Protein AF-W4MGM3-F1 (afdb_monomer)

Mean predicted aligned error: 7.24 Å

Nearest PDB structures (foldseek):
  7wbb-assembly1_C  TM=5.413E-01  e=3.876E+00  Saccharomyces cerevisiae
  5vhm-assembly1_D  TM=4.453E-01  e=9.672E+00  Homo sapiens

Foldseek 3Di:
DAAEDEAPVVVLVVLLPDVVSLVVSLVVLQVVLVVCVVCDPPPPYHYYHPDDPCVSCVVSVNNVSCVVDDDDDDAFDDLVVQLVLLVCVCVDPPHPAPDDSVLSSLLCVLLVGHDSVSSVQLSVLLVPQDPVLDDPPPPDSSSSVVSSVVCVDPVNVVVVPD

Radius of gyration: 22.0 Å; Cα contacts (8 Å, |Δi|>4): 158; chains: 1; bounding box: 55×28×52 Å

Sequence (162 aa):
MMIAVDELPVFLSKLLAESDGVERVRRMLDWLRSIRQACGTSPPWLLCGSIGLDSFVDRHSLSSTINELQPQTIGAFDEETAVQCLHRLANSAPYTLHLTADVAREMIQRVGWPIPYYLQLMFHALVELPQAQRSQSYPAVADIEAAYQTLLGPHHRSHFAH

Structure (mmCIF, N/CA/C/O backbone):
data_AF-W4MGM3-F1
#
_entry.id   AF-W4MGM3-F1
#
loop_
_atom_site.group_PDB
_atom_site.id
_atom_site.type_symbol
_atom_site.label_atom_id
_atom_site.label_alt_id
_atom_site.label_comp_id
_atom_site.label_asym_id
_atom_site.label_entity_id
_atom_site.label_seq_id
_atom_site.pdbx_PDB_ins_code
_atom_site.Cartn_x
_atom_site.Cartn_y
_atom_site.Cartn_z
_atom_site.occupancy
_atom_site.B_iso_or_equiv
_atom_site.auth_seq_id
_atom_site.auth_comp_id
_atom_site.auth_asym_id
_atom_site.auth_atom_id
_atom_site.pdbx_PDB_model_num
ATOM 1 N N . MET A 1 1 ? 22.504 -0.420 7.604 1.00 80.69 1 MET A N 1
ATOM 2 C CA . MET A 1 1 ? 22.212 0.582 6.553 1.00 80.69 1 MET A CA 1
ATOM 3 C C . MET A 1 1 ? 21.637 -0.167 5.361 1.00 80.69 1 MET A C 1
ATOM 5 O O . MET A 1 1 ? 22.168 -1.226 5.068 1.00 80.69 1 MET A O 1
ATOM 9 N N . MET A 1 2 ? 20.561 0.318 4.744 1.00 87.94 2 MET A N 1
ATOM 10 C CA . MET A 1 2 ? 19.892 -0.280 3.574 1.00 87.94 2 MET A CA 1
ATOM 11 C C . MET A 1 2 ? 19.802 0.786 2.481 1.00 87.94 2 MET A C 1
ATOM 13 O O . MET A 1 2 ? 19.626 1.958 2.815 1.00 87.94 2 MET A O 1
ATOM 17 N N . ILE A 1 3 ? 19.928 0.397 1.212 1.00 89.81 3 ILE A N 1
ATOM 18 C CA . ILE A 1 3 ? 19.725 1.298 0.070 1.00 89.81 3 ILE A CA 1
ATOM 19 C C . ILE A 1 3 ? 18.380 0.956 -0.568 1.00 89.81 3 ILE A C 1
ATOM 21 O O . ILE A 1 3 ? 18.177 -0.169 -1.018 1.00 89.81 3 ILE A O 1
ATOM 25 N N . ALA A 1 4 ? 17.470 1.928 -0.604 1.00 91.62 4 ALA A N 1
ATOM 26 C CA . ALA A 1 4 ? 16.178 1.800 -1.264 1.00 91.62 4 ALA A CA 1
ATOM 27 C C . ALA A 1 4 ? 16.097 2.783 -2.436 1.00 91.62 4 ALA A C 1
ATOM 29 O O . ALA A 1 4 ? 16.413 3.963 -2.277 1.00 91.62 4 ALA A O 1
ATOM 30 N N . VAL A 1 5 ? 15.688 2.291 -3.603 1.00 91.31 5 VAL A N 1
ATOM 31 C CA . VAL A 1 5 ? 15.427 3.102 -4.796 1.00 91.31 5 VAL A CA 1
ATOM 32 C C . VAL A 1 5 ? 13.963 2.937 -5.148 1.00 91.31 5 VAL A C 1
ATOM 34 O O . VAL A 1 5 ? 13.530 1.833 -5.473 1.00 91.31 5 VAL A O 1
ATOM 37 N N . ASP A 1 6 ? 13.221 4.033 -5.074 1.00 91.81 6 ASP A N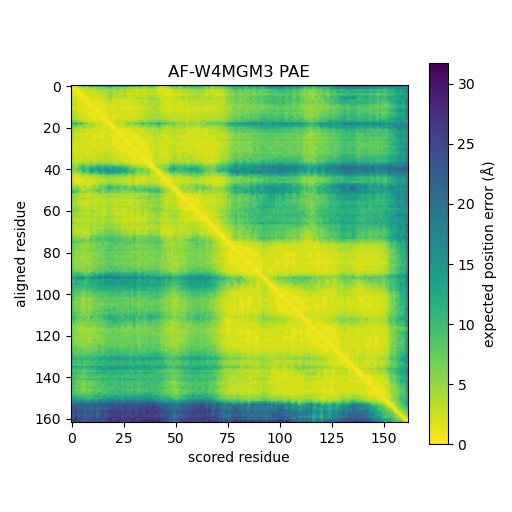 1
ATOM 38 C CA . ASP A 1 6 ? 11.803 4.047 -5.403 1.00 91.81 6 ASP A CA 1
ATOM 39 C C . ASP A 1 6 ? 11.566 4.430 -6.868 1.00 91.81 6 ASP A C 1
ATOM 41 O O . ASP A 1 6 ? 12.331 5.200 -7.453 1.00 91.81 6 ASP A O 1
ATOM 45 N N . GLU A 1 7 ? 10.522 3.856 -7.460 1.00 91.50 7 GLU A N 1
ATOM 46 C CA . GLU A 1 7 ? 10.085 4.073 -8.845 1.00 91.50 7 GLU A CA 1
ATOM 47 C C . GLU A 1 7 ? 11.184 3.949 -9.920 1.00 91.50 7 GLU A C 1
ATOM 49 O O . GLU A 1 7 ? 11.196 4.657 -10.937 1.00 91.50 7 GLU A O 1
ATOM 54 N N . LEU A 1 8 ? 12.097 2.985 -9.746 1.00 91.12 8 LEU A N 1
ATOM 55 C CA . LEU A 1 8 ? 13.126 2.687 -10.748 1.00 91.12 8 LEU A CA 1
ATOM 56 C C . LEU A 1 8 ? 12.525 2.396 -12.142 1.00 91.12 8 LEU A C 1
ATOM 58 O O . LEU A 1 8 ? 13.030 2.953 -13.119 1.00 91.12 8 LEU A O 1
ATOM 62 N N . PRO A 1 9 ? 11.445 1.602 -12.292 1.00 89.94 9 PRO A N 1
ATOM 63 C CA . PRO A 1 9 ? 10.859 1.337 -13.607 1.00 89.94 9 PRO A CA 1
ATOM 64 C C . PRO A 1 9 ? 10.351 2.589 -14.335 1.00 89.94 9 PRO A C 1
ATOM 66 O O . PRO A 1 9 ? 10.457 2.670 -15.560 1.00 89.94 9 PRO A O 1
ATOM 69 N N . VAL A 1 10 ? 9.849 3.596 -13.612 1.00 90.62 10 VAL A N 1
ATOM 70 C CA . VAL A 1 10 ? 9.420 4.875 -14.205 1.00 90.62 10 VAL A CA 1
ATOM 71 C C . VAL A 1 10 ? 10.621 5.627 -14.769 1.00 90.62 10 VAL A C 1
ATOM 73 O O . VAL A 1 10 ? 10.562 6.159 -15.879 1.00 90.62 10 VAL A O 1
ATOM 76 N N . PHE A 1 11 ? 11.736 5.644 -14.038 1.00 91.81 11 PHE A N 1
ATOM 77 C CA . PHE A 1 11 ? 12.983 6.226 -14.527 1.00 91.81 11 PHE A CA 1
ATOM 78 C C . PHE A 1 11 ? 13.498 5.506 -15.781 1.00 91.81 11 PHE A C 1
ATOM 80 O O . PHE A 1 11 ? 13.821 6.160 -16.775 1.00 91.81 11 PHE A O 1
ATOM 87 N N . LEU A 1 12 ? 13.508 4.170 -15.778 1.00 92.69 12 LEU A N 1
ATOM 88 C CA . LEU A 1 12 ? 13.921 3.381 -16.943 1.00 92.69 12 LEU A CA 1
ATOM 89 C C . LEU A 1 12 ? 12.991 3.598 -18.142 1.00 92.69 12 LEU A C 1
ATOM 91 O O . LEU A 1 12 ? 13.467 3.681 -19.269 1.00 92.69 12 LEU A O 1
ATOM 95 N N . SER A 1 13 ? 11.688 3.763 -17.907 1.00 91.38 13 SER A N 1
ATOM 96 C CA . SER A 1 13 ? 10.709 4.069 -18.958 1.00 91.38 13 SER A CA 1
ATOM 97 C C . SER A 1 13 ? 10.970 5.429 -19.610 1.00 91.38 13 SER A C 1
ATOM 99 O O . SER A 1 13 ? 10.852 5.561 -20.825 1.00 91.38 13 SER A O 1
ATOM 101 N N . LYS A 1 14 ? 11.380 6.436 -18.827 1.00 92.44 14 LYS A N 1
ATOM 102 C CA . LYS A 1 14 ? 11.793 7.745 -19.361 1.00 92.44 14 LYS A CA 1
ATOM 103 C C . LYS A 1 14 ? 13.085 7.642 -20.169 1.00 92.44 14 LYS A C 1
ATOM 105 O O . LYS A 1 14 ? 13.150 8.184 -21.263 1.00 92.44 14 LYS A O 1
ATOM 110 N N . LEU A 1 15 ? 14.084 6.907 -19.671 1.00 93.31 15 LEU A N 1
ATOM 111 C CA . LEU A 1 15 ? 15.327 6.648 -20.410 1.00 93.31 15 LEU A CA 1
ATOM 112 C C . LEU A 1 15 ? 15.089 5.900 -21.724 1.00 93.31 15 LEU A C 1
ATOM 114 O O . LEU A 1 15 ? 15.784 6.150 -22.704 1.00 93.31 15 LEU A O 1
ATOM 118 N N . LEU A 1 16 ? 14.121 4.987 -21.742 1.00 92.81 16 LEU A N 1
ATOM 119 C CA . LEU A 1 16 ? 13.767 4.207 -22.921 1.00 92.81 16 LEU A CA 1
ATOM 120 C C . LEU A 1 16 ? 13.187 5.075 -24.051 1.00 92.81 16 LEU A C 1
ATOM 122 O O . LEU A 1 16 ? 13.345 4.720 -25.215 1.00 92.81 16 LEU A O 1
ATOM 126 N N . ALA A 1 17 ? 12.538 6.195 -23.719 1.00 92.88 17 ALA A N 1
ATOM 127 C CA . ALA A 1 17 ? 11.957 7.121 -24.693 1.00 92.88 17 ALA A CA 1
ATOM 128 C C . ALA A 1 17 ? 13.000 8.003 -25.414 1.00 92.88 17 ALA A C 1
ATOM 130 O O . ALA A 1 17 ? 12.665 8.671 -26.390 1.00 92.88 17 ALA A O 1
ATOM 131 N N . GLU A 1 18 ? 14.248 8.009 -24.943 1.00 93.81 18 GLU A N 1
ATOM 132 C CA . GLU A 1 18 ? 15.355 8.766 -25.533 1.00 93.81 18 GLU A CA 1
ATOM 133 C C . GLU A 1 18 ? 16.003 8.030 -26.721 1.00 93.81 18 GLU A C 1
ATOM 135 O O . GLU A 1 18 ? 15.790 6.834 -26.948 1.00 93.81 18 GLU A O 1
ATOM 140 N N . SER A 1 19 ? 16.869 8.730 -27.464 1.00 90.56 19 SER A N 1
ATOM 141 C CA . SER A 1 19 ? 17.711 8.092 -28.483 1.00 90.56 19 SER A CA 1
ATOM 142 C C . SER A 1 19 ? 18.623 7.026 -27.864 1.00 90.56 19 SER A C 1
ATOM 144 O O . SER A 1 19 ? 19.221 7.224 -26.800 1.00 90.56 19 SER A O 1
ATOM 146 N N . ASP A 1 20 ? 18.711 5.874 -28.534 1.00 91.19 20 ASP A N 1
ATOM 147 C CA . ASP A 1 20 ? 19.407 4.677 -28.045 1.00 91.19 20 ASP A CA 1
ATOM 148 C C . ASP A 1 20 ? 18.903 4.193 -26.668 1.00 91.19 20 ASP A C 1
ATOM 150 O O . ASP A 1 20 ? 19.658 3.626 -25.872 1.00 91.19 20 ASP A O 1
ATOM 154 N N . GLY A 1 21 ? 17.616 4.412 -26.370 1.00 91.62 21 GLY A N 1
ATOM 155 C CA . GLY A 1 21 ? 17.016 4.188 -25.053 1.00 91.62 21 GLY A CA 1
ATOM 156 C C . GLY A 1 21 ? 17.251 2.793 -24.467 1.00 91.62 21 GLY A C 1
ATOM 157 O O . GLY A 1 21 ? 17.585 2.673 -23.290 1.00 91.62 21 GLY A O 1
ATOM 158 N N . VAL A 1 22 ? 17.175 1.732 -25.278 1.00 92.56 22 VAL A N 1
ATOM 159 C CA . VAL A 1 22 ? 17.439 0.351 -24.818 1.00 92.56 22 VAL A CA 1
ATOM 160 C C . VAL A 1 22 ? 18.882 0.186 -24.333 1.00 92.56 22 VAL A C 1
ATOM 162 O O . VAL A 1 22 ? 19.116 -0.377 -23.264 1.00 92.56 22 VAL A O 1
ATOM 165 N N . GLU A 1 23 ? 19.857 0.712 -25.077 1.00 93.88 23 GLU A N 1
ATOM 166 C CA . GLU A 1 23 ? 2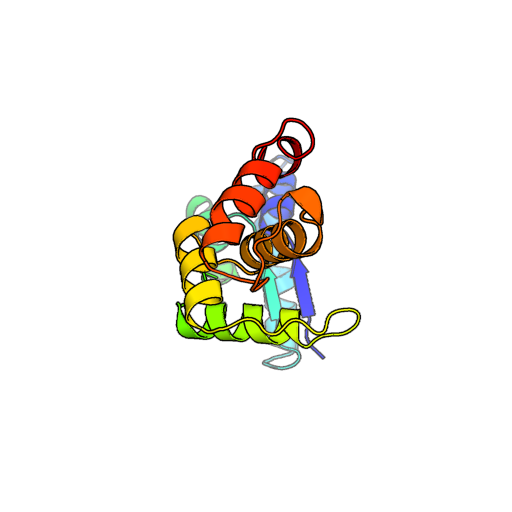1.272 0.648 -24.696 1.00 93.88 23 GLU A CA 1
ATOM 167 C C . GLU A 1 23 ? 21.564 1.507 -23.461 1.00 93.88 23 GLU A C 1
ATOM 169 O O . GLU A 1 23 ? 22.340 1.110 -22.591 1.00 93.88 23 GLU A O 1
ATOM 174 N N . ARG A 1 24 ? 20.899 2.659 -23.321 1.00 94.19 24 ARG A N 1
ATOM 175 C CA . ARG A 1 24 ? 20.985 3.493 -22.111 1.00 94.19 24 ARG A CA 1
ATOM 176 C C . ARG A 1 24 ? 20.450 2.769 -20.879 1.00 94.19 24 ARG A C 1
ATOM 178 O O . ARG A 1 24 ? 21.112 2.767 -19.842 1.00 94.19 24 ARG A O 1
ATOM 185 N N . VAL A 1 25 ? 19.284 2.133 -20.996 1.00 95.06 25 VAL A N 1
ATOM 186 C CA . VAL A 1 25 ? 18.679 1.320 -19.930 1.00 95.06 25 VAL A CA 1
ATOM 187 C C . VAL A 1 25 ? 19.605 0.165 -19.556 1.00 95.06 25 VAL A C 1
ATOM 189 O O . VAL A 1 25 ? 19.881 -0.023 -18.372 1.00 95.06 25 VAL A O 1
ATOM 192 N N . ARG A 1 26 ? 20.153 -0.559 -20.540 1.00 94.94 26 ARG A N 1
ATOM 193 C CA . ARG A 1 26 ? 21.122 -1.637 -20.300 1.00 94.94 26 ARG A CA 1
ATOM 194 C C . ARG A 1 26 ? 22.337 -1.141 -19.522 1.00 94.94 26 ARG A C 1
ATOM 196 O O . ARG A 1 26 ? 22.626 -1.676 -18.460 1.00 94.94 26 ARG A O 1
ATOM 203 N N . ARG A 1 27 ? 22.998 -0.078 -19.994 1.00 94.69 27 ARG A N 1
ATOM 204 C CA . ARG A 1 27 ? 24.175 0.501 -19.320 1.00 94.69 27 ARG A CA 1
ATOM 205 C C . ARG A 1 27 ? 23.875 0.902 -17.881 1.00 94.69 27 ARG A C 1
ATOM 207 O O . ARG A 1 27 ? 24.696 0.660 -17.003 1.00 94.69 27 ARG A O 1
ATOM 214 N N . MET A 1 28 ? 22.708 1.496 -17.638 1.00 94.75 28 MET A N 1
ATOM 215 C CA . MET A 1 28 ? 22.268 1.862 -16.293 1.00 94.75 28 MET A CA 1
ATOM 216 C C . MET A 1 28 ? 22.081 0.628 -15.401 1.00 94.75 28 MET A C 1
ATOM 218 O O . MET A 1 28 ? 22.562 0.615 -14.269 1.00 94.75 28 MET A O 1
ATOM 222 N N . LEU A 1 29 ? 21.400 -0.410 -15.894 1.00 94.25 29 LEU A N 1
ATOM 223 C CA . LEU A 1 29 ? 21.146 -1.635 -15.133 1.00 94.25 29 LEU A CA 1
ATOM 224 C C . LEU A 1 29 ? 22.429 -2.429 -14.868 1.00 94.25 29 LEU A C 1
ATOM 226 O O . LEU A 1 29 ? 22.611 -2.908 -13.750 1.00 94.25 29 LEU A O 1
ATOM 230 N N . ASP A 1 30 ? 23.334 -2.508 -15.842 1.00 94.56 30 ASP A N 1
ATOM 231 C CA . ASP A 1 30 ? 24.646 -3.144 -15.694 1.00 94.56 30 ASP A CA 1
ATOM 232 C C . ASP A 1 30 ? 25.532 -2.386 -14.704 1.00 94.56 30 ASP A C 1
ATOM 234 O O . ASP A 1 30 ? 26.165 -2.991 -13.836 1.00 94.56 30 ASP A O 1
ATOM 238 N N . TRP A 1 31 ? 25.537 -1.053 -14.772 1.00 94.44 31 TRP A N 1
ATOM 239 C CA . TRP A 1 31 ? 26.217 -0.222 -13.783 1.00 94.44 31 TRP A CA 1
ATOM 240 C C . TRP A 1 31 ? 25.649 -0.465 -12.379 1.00 94.44 31 TRP A C 1
ATOM 242 O O . TRP A 1 31 ? 26.404 -0.752 -11.449 1.00 94.44 31 TRP A O 1
ATOM 252 N N . LEU A 1 32 ? 24.324 -0.452 -12.227 1.00 92.44 32 LEU A N 1
ATOM 253 C CA . LEU A 1 32 ? 23.670 -0.688 -10.941 1.00 92.44 32 LEU A CA 1
ATOM 254 C C . LEU A 1 32 ? 23.968 -2.097 -10.400 1.00 92.44 32 LEU A C 1
ATOM 256 O O . LEU A 1 32 ? 24.254 -2.261 -9.214 1.00 92.44 32 LEU A O 1
ATOM 260 N N . ARG A 1 33 ? 23.964 -3.109 -11.271 1.00 91.56 33 ARG A N 1
ATOM 261 C CA . ARG A 1 33 ? 24.375 -4.483 -10.958 1.00 91.56 33 ARG A CA 1
ATOM 262 C C . ARG A 1 33 ? 25.819 -4.542 -10.479 1.00 91.56 33 ARG A C 1
ATOM 264 O O . ARG A 1 33 ? 26.082 -5.169 -9.458 1.00 91.56 33 ARG A O 1
ATOM 271 N N . SER A 1 34 ? 26.744 -3.877 -11.170 1.00 92.62 34 SER A N 1
ATOM 272 C CA . SER A 1 34 ? 28.161 -3.882 -10.788 1.00 92.62 34 SER A CA 1
ATOM 273 C C . SER A 1 34 ? 28.387 -3.295 -9.393 1.00 92.62 34 SER A C 1
ATOM 275 O O . SER A 1 34 ? 29.161 -3.850 -8.616 1.00 92.62 34 SER A O 1
ATOM 277 N N . ILE A 1 35 ? 27.640 -2.246 -9.027 1.00 90.62 35 ILE A N 1
ATOM 278 C CA . ILE A 1 35 ? 27.667 -1.677 -7.675 1.00 90.62 35 ILE A CA 1
ATOM 279 C C . ILE A 1 35 ? 27.157 -2.696 -6.655 1.00 90.62 35 ILE A C 1
ATOM 281 O O . ILE A 1 35 ? 27.832 -2.949 -5.657 1.00 90.62 35 ILE A O 1
ATOM 285 N N . ARG A 1 36 ? 25.992 -3.310 -6.902 1.00 89.94 36 ARG A N 1
ATOM 286 C CA . ARG A 1 36 ? 25.426 -4.323 -5.996 1.00 89.94 36 ARG A CA 1
ATOM 287 C C . ARG A 1 36 ? 26.393 -5.484 -5.777 1.00 89.94 36 ARG A C 1
ATOM 289 O O . ARG A 1 36 ? 26.618 -5.889 -4.643 1.00 89.94 36 ARG A O 1
ATOM 296 N N . GLN A 1 37 ? 27.006 -5.981 -6.847 1.00 88.88 37 GLN A N 1
ATOM 297 C CA . GLN A 1 37 ? 27.968 -7.081 -6.784 1.00 88.88 37 GLN A CA 1
ATOM 298 C C . GLN A 1 37 ? 29.247 -6.700 -6.032 1.00 88.88 37 GLN A C 1
ATOM 300 O O . GLN A 1 37 ? 29.745 -7.507 -5.251 1.00 88.88 37 GLN A O 1
ATOM 305 N N . ALA A 1 38 ? 29.751 -5.476 -6.216 1.00 88.62 38 ALA A N 1
ATOM 306 C CA . ALA A 1 38 ? 30.928 -4.984 -5.501 1.00 88.62 38 ALA A CA 1
ATOM 307 C C . ALA A 1 38 ? 30.682 -4.835 -3.989 1.00 88.62 38 ALA A C 1
ATOM 309 O O . ALA A 1 38 ? 31.585 -5.082 -3.193 1.00 88.62 38 ALA A O 1
ATOM 310 N N . CYS A 1 39 ? 29.465 -4.460 -3.584 1.00 83.81 39 CYS A N 1
ATOM 311 C CA . CYS A 1 39 ? 29.068 -4.379 -2.176 1.00 83.81 39 CYS A CA 1
ATOM 312 C C . CYS A 1 39 ? 28.695 -5.745 -1.561 1.00 83.81 39 CYS A C 1
ATOM 314 O O . CYS A 1 39 ? 28.614 -5.877 -0.340 1.00 83.81 39 CYS A O 1
ATOM 316 N N . GLY A 1 40 ? 28.466 -6.777 -2.376 1.00 80.25 40 GLY A N 1
ATOM 317 C CA . GLY A 1 40 ? 27.990 -8.077 -1.907 1.00 80.25 40 GLY A CA 1
ATOM 318 C C . GLY A 1 40 ? 26.584 -7.986 -1.302 1.00 80.25 40 GLY A C 1
ATOM 319 O O . GLY A 1 40 ? 25.686 -7.373 -1.871 1.00 80.25 40 GLY A O 1
ATOM 320 N N . THR A 1 41 ? 26.374 -8.601 -0.137 1.00 72.62 41 THR A N 1
ATOM 321 C CA . THR A 1 41 ? 25.070 -8.608 0.557 1.00 72.62 41 THR A CA 1
ATOM 322 C C . THR A 1 41 ? 24.851 -7.402 1.477 1.00 72.62 41 THR A C 1
ATOM 324 O O . THR A 1 41 ? 23.787 -7.289 2.087 1.00 72.62 41 THR A O 1
ATOM 327 N N . SER A 1 42 ? 25.835 -6.503 1.603 1.00 81.19 42 SER A N 1
ATOM 328 C CA . SER A 1 42 ? 25.784 -5.377 2.537 1.00 81.19 42 SER A CA 1
ATOM 329 C C . SER A 1 42 ? 26.228 -4.062 1.881 1.00 81.19 42 SER A C 1
ATOM 331 O O . SER A 1 42 ? 27.378 -3.951 1.463 1.00 81.19 42 SER A O 1
ATOM 333 N N . PRO A 1 43 ? 25.378 -3.017 1.869 1.00 81.81 43 PRO A N 1
ATOM 334 C CA . PRO A 1 43 ? 24.017 -2.978 2.413 1.00 81.81 43 PRO A CA 1
ATOM 335 C C . PRO A 1 43 ? 23.016 -3.766 1.543 1.00 81.81 43 PRO A C 1
ATOM 337 O O . PRO A 1 43 ? 23.242 -3.892 0.341 1.00 81.81 43 PRO A O 1
ATOM 340 N N . PRO A 1 44 ? 21.894 -4.260 2.103 1.00 85.50 44 PRO A N 1
ATOM 341 C CA . PRO A 1 44 ? 20.804 -4.800 1.299 1.00 85.50 44 PRO A CA 1
ATOM 342 C C . PRO A 1 44 ? 20.207 -3.711 0.398 1.00 85.50 44 PRO A C 1
ATOM 344 O O . PRO A 1 44 ? 20.147 -2.536 0.779 1.00 85.50 44 PRO A O 1
ATOM 347 N N . TRP A 1 45 ? 19.763 -4.128 -0.787 1.00 89.38 45 TRP A N 1
ATOM 348 C CA . TRP A 1 45 ? 19.150 -3.269 -1.796 1.00 89.38 45 TRP A CA 1
ATOM 349 C C . TRP A 1 45 ? 17.669 -3.599 -1.943 1.00 89.38 45 TRP A C 1
ATOM 351 O O . TRP A 1 45 ? 17.311 -4.762 -2.115 1.00 89.38 45 TRP A O 1
ATOM 361 N N . LEU A 1 46 ? 16.829 -2.569 -1.933 1.00 90.81 46 LEU A N 1
ATOM 362 C CA . LEU A 1 46 ? 15.406 -2.665 -2.234 1.00 90.81 46 LEU A CA 1
ATOM 363 C C . LEU A 1 46 ? 15.102 -1.783 -3.446 1.00 90.81 46 LEU A C 1
ATOM 365 O O . LEU A 1 46 ? 15.334 -0.575 -3.408 1.00 90.81 46 LEU A O 1
ATOM 369 N N . LEU A 1 47 ? 14.618 -2.388 -4.528 1.00 90.44 47 LEU A N 1
ATOM 370 C CA . LEU A 1 47 ? 14.181 -1.664 -5.719 1.00 90.44 47 LEU A CA 1
ATOM 371 C C . LEU A 1 47 ? 12.660 -1.742 -5.779 1.00 90.44 47 LEU A C 1
ATOM 373 O O . LEU A 1 47 ? 12.106 -2.830 -5.933 1.00 90.44 47 LEU A O 1
ATOM 377 N N . CYS A 1 48 ? 12.006 -0.597 -5.638 1.00 89.56 48 CYS A N 1
ATOM 378 C CA . CYS A 1 48 ? 10.557 -0.487 -5.667 1.00 89.56 48 CYS A CA 1
ATOM 379 C C . CYS A 1 48 ? 10.087 0.044 -7.024 1.00 89.56 48 CYS A C 1
ATOM 381 O O . CYS A 1 48 ? 10.813 0.737 -7.747 1.00 89.56 48 CYS A O 1
ATOM 383 N N . GLY A 1 49 ? 8.848 -0.285 -7.362 1.00 84.25 49 GLY A N 1
ATOM 384 C CA . GLY A 1 49 ? 8.169 0.246 -8.528 1.00 84.25 49 GLY A CA 1
ATOM 385 C C . GLY A 1 49 ? 6.697 -0.122 -8.506 1.00 84.25 49 GLY A C 1
ATOM 386 O O . GLY A 1 49 ? 6.325 -1.204 -8.053 1.00 84.25 49 GLY A O 1
ATOM 387 N N . SER A 1 50 ? 5.872 0.784 -9.017 1.00 79.38 50 SER A N 1
ATOM 388 C CA . SER A 1 50 ? 4.440 0.552 -9.240 1.00 79.38 50 SER A CA 1
ATOM 389 C C . SER A 1 50 ? 4.165 -0.476 -10.347 1.00 79.38 50 SER A C 1
ATOM 391 O O . SER A 1 50 ? 3.106 -1.100 -10.374 1.00 79.38 50 SER A O 1
ATOM 393 N N . ILE A 1 51 ? 5.137 -0.688 -11.238 1.00 79.56 51 ILE A N 1
ATOM 394 C CA . ILE A 1 51 ? 5.143 -1.743 -12.256 1.00 79.56 51 ILE A CA 1
ATOM 395 C C . ILE A 1 51 ? 6.279 -2.734 -11.989 1.00 79.56 51 ILE A C 1
ATOM 397 O O . ILE A 1 51 ? 7.342 -2.358 -11.494 1.00 79.56 51 ILE A O 1
ATOM 401 N N . GLY A 1 52 ? 6.069 -4.000 -12.353 1.00 80.69 52 GLY A N 1
ATOM 402 C CA . GLY A 1 52 ? 7.082 -5.043 -12.206 1.00 80.69 52 GLY A CA 1
ATOM 403 C C . GLY A 1 52 ? 8.347 -4.724 -13.006 1.00 80.69 52 GLY A C 1
ATOM 404 O O . GLY A 1 52 ? 8.308 -4.632 -14.237 1.00 80.69 52 GLY A O 1
ATOM 405 N N . LEU A 1 53 ? 9.477 -4.548 -12.309 1.00 85.88 53 LEU A N 1
ATOM 406 C CA . LEU A 1 53 ? 10.787 -4.358 -12.941 1.00 85.88 53 LEU A CA 1
ATOM 407 C C . LEU A 1 53 ? 11.180 -5.585 -13.777 1.00 85.88 53 LEU A C 1
ATOM 409 O O . LEU A 1 53 ? 11.779 -5.428 -14.835 1.00 85.88 53 LEU A O 1
ATOM 413 N N . ASP A 1 54 ? 10.807 -6.778 -13.319 1.00 86.69 54 ASP A N 1
ATOM 414 C CA . ASP A 1 54 ? 10.928 -8.059 -14.020 1.00 86.69 54 ASP A CA 1
ATOM 415 C C . ASP A 1 54 ? 10.210 -8.035 -15.378 1.00 86.69 54 ASP A C 1
ATOM 417 O O . ASP A 1 54 ? 10.826 -8.235 -16.422 1.00 86.69 54 ASP A O 1
ATOM 421 N N . SER A 1 55 ? 8.936 -7.646 -15.381 1.00 85.12 55 SER A N 1
ATOM 422 C CA . SER A 1 55 ? 8.128 -7.525 -16.596 1.00 85.12 55 SER A CA 1
ATOM 423 C C . SER A 1 55 ? 8.698 -6.474 -17.554 1.00 85.12 55 SER A C 1
ATOM 425 O O . SER A 1 55 ? 8.674 -6.653 -18.774 1.00 85.12 55 SER A O 1
ATOM 427 N N . PHE A 1 56 ? 9.233 -5.373 -17.013 1.00 87.62 56 PHE A N 1
ATOM 428 C CA . PHE A 1 56 ? 9.885 -4.329 -17.800 1.00 87.62 56 PHE A CA 1
ATOM 429 C C . PHE A 1 56 ? 11.147 -4.854 -18.500 1.00 87.62 56 PHE A C 1
ATOM 431 O O . PHE A 1 56 ? 11.284 -4.691 -19.713 1.00 87.62 56 PHE A O 1
ATOM 438 N N . VAL A 1 57 ? 12.066 -5.502 -17.776 1.00 89.19 57 VAL A N 1
ATOM 439 C CA . VAL A 1 57 ? 13.317 -5.993 -18.378 1.00 89.19 57 VAL A CA 1
ATOM 440 C C . VAL A 1 57 ? 13.085 -7.154 -19.339 1.00 89.19 57 VAL A C 1
ATOM 442 O O . VAL A 1 57 ? 13.756 -7.217 -20.371 1.00 89.19 57 VAL A O 1
ATOM 445 N N . ASP A 1 58 ? 12.116 -8.027 -19.061 1.00 88.81 58 ASP A N 1
ATOM 446 C CA . ASP A 1 58 ? 11.771 -9.162 -19.919 1.00 88.81 58 ASP A CA 1
ATOM 447 C C . ASP A 1 58 ? 11.303 -8.678 -21.292 1.00 88.81 58 ASP A C 1
ATOM 449 O O . ASP A 1 58 ? 11.790 -9.143 -22.326 1.00 88.81 58 ASP A O 1
ATOM 453 N N . ARG A 1 59 ? 10.441 -7.653 -21.316 1.00 88.38 59 ARG A N 1
ATOM 454 C CA . ARG A 1 59 ? 9.937 -7.036 -22.553 1.00 88.38 59 ARG A CA 1
ATOM 455 C C . ARG A 1 59 ? 11.046 -6.501 -23.460 1.00 88.38 59 ARG A C 1
ATOM 457 O O . ARG A 1 59 ? 10.863 -6.436 -24.675 1.00 88.38 59 ARG A O 1
ATOM 464 N N . HIS A 1 60 ? 12.183 -6.127 -22.882 1.00 88.19 60 HIS A N 1
ATOM 465 C CA . HIS A 1 60 ? 13.320 -5.546 -23.593 1.00 88.19 60 HIS A CA 1
ATOM 466 C C . HIS A 1 60 ? 14.523 -6.494 -23.706 1.00 88.19 60 HIS A C 1
ATOM 468 O O . HIS A 1 60 ? 15.585 -6.066 -24.153 1.00 88.19 60 HIS A O 1
ATOM 474 N N . SER A 1 61 ? 14.368 -7.780 -23.359 1.00 89.56 61 SER A N 1
ATOM 475 C CA . SER A 1 61 ? 15.460 -8.772 -23.370 1.00 89.56 61 SER A CA 1
ATOM 476 C C . SER A 1 61 ? 16.655 -8.362 -22.492 1.00 89.56 61 SER A C 1
ATOM 478 O O . SER A 1 61 ? 17.817 -8.510 -22.876 1.00 89.56 61 SER A O 1
ATOM 480 N N . LEU A 1 62 ? 16.364 -7.810 -21.311 1.00 91.50 62 LEU A N 1
ATOM 481 C CA . LEU A 1 62 ? 17.337 -7.322 -20.327 1.00 91.50 62 LEU A CA 1
ATOM 482 C C . LEU A 1 62 ? 17.308 -8.110 -19.009 1.00 91.50 62 LEU A C 1
ATOM 484 O O . LEU A 1 62 ? 17.965 -7.720 -18.054 1.00 91.50 62 LEU A O 1
ATOM 488 N N . SER A 1 63 ? 16.601 -9.237 -18.927 1.00 88.75 63 SER A N 1
ATOM 489 C CA . SER A 1 63 ? 16.453 -10.026 -17.690 1.00 88.75 63 SER A CA 1
ATOM 490 C C . SER A 1 63 ? 17.791 -10.413 -17.046 1.00 88.75 63 SER A C 1
ATOM 492 O O . SER A 1 63 ? 17.911 -10.496 -15.824 1.00 88.75 63 SER A O 1
ATOM 494 N N . SER A 1 64 ? 18.842 -10.581 -17.857 1.00 89.62 64 SER A N 1
ATOM 495 C CA . SER A 1 64 ? 20.197 -10.875 -17.384 1.00 89.62 64 SER A CA 1
ATOM 496 C C . SER A 1 64 ? 20.793 -9.787 -16.490 1.00 89.62 64 SER A C 1
ATOM 498 O O . SER A 1 64 ? 21.687 -10.100 -15.713 1.00 89.62 64 SER A O 1
ATOM 500 N N . THR A 1 65 ? 20.328 -8.536 -16.573 1.00 89.19 65 THR A N 1
ATOM 501 C CA . THR A 1 65 ? 20.885 -7.407 -15.809 1.00 89.19 65 THR A CA 1
ATOM 502 C C . THR A 1 65 ? 20.364 -7.340 -14.370 1.00 89.19 65 THR A C 1
ATOM 504 O O . THR A 1 65 ? 20.89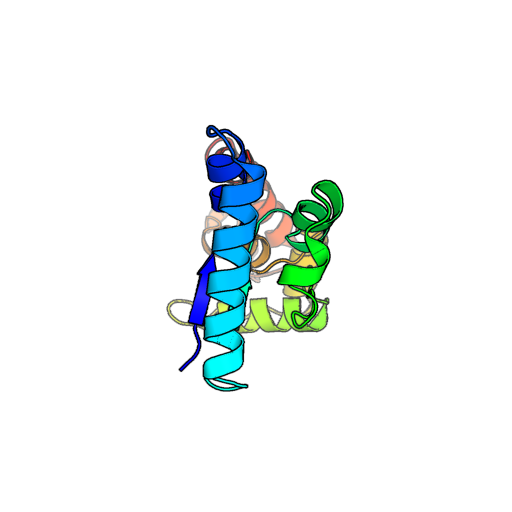5 -6.579 -13.560 1.00 89.19 65 THR A O 1
ATOM 507 N N . ILE A 1 66 ? 19.320 -8.110 -14.043 1.00 89.25 66 ILE A N 1
ATOM 508 C CA . ILE A 1 66 ? 18.702 -8.146 -12.707 1.00 89.25 66 ILE A CA 1
ATOM 509 C C . ILE A 1 66 ? 18.548 -9.563 -12.143 1.00 89.25 66 ILE A C 1
ATOM 511 O O . ILE A 1 66 ? 17.834 -9.748 -11.163 1.00 89.25 66 ILE A O 1
ATOM 515 N N . ASN A 1 67 ? 19.169 -10.570 -12.761 1.00 87.44 67 ASN A N 1
ATOM 516 C CA . ASN A 1 67 ? 18.921 -11.979 -12.438 1.00 87.44 67 ASN A CA 1
ATOM 517 C C . ASN A 1 67 ? 19.276 -12.394 -10.996 1.00 87.44 67 ASN A C 1
ATOM 519 O O . ASN A 1 67 ? 18.889 -13.471 -10.555 1.00 87.44 67 ASN A O 1
ATOM 523 N N . GLU A 1 68 ? 20.020 -11.563 -10.271 1.00 87.56 68 GLU A N 1
ATOM 524 C CA . GLU A 1 68 ? 20.348 -11.748 -8.862 1.00 87.56 68 GLU A CA 1
ATOM 525 C C . GLU A 1 68 ? 19.288 -11.182 -7.906 1.00 87.56 68 GLU A C 1
ATOM 527 O O . GLU A 1 68 ? 19.349 -11.437 -6.703 1.00 87.56 68 GLU A O 1
ATOM 532 N N . LEU A 1 69 ? 18.338 -10.393 -8.415 1.00 88.75 69 LEU A N 1
ATOM 533 C CA . LEU A 1 69 ? 17.244 -9.840 -7.628 1.00 88.75 69 LEU A CA 1
ATOM 534 C C . LEU A 1 69 ? 16.144 -10.881 -7.437 1.00 88.75 69 LEU A C 1
ATOM 536 O O . LEU A 1 69 ? 15.824 -11.653 -8.338 1.00 88.75 69 LEU A O 1
ATOM 540 N N . GLN A 1 70 ? 15.524 -10.853 -6.262 1.00 88.25 70 GLN A N 1
ATOM 541 C CA . GLN A 1 70 ? 14.358 -11.672 -5.966 1.00 88.25 70 GLN A CA 1
ATOM 542 C C . GLN A 1 70 ? 13.111 -10.786 -5.997 1.00 88.25 70 GLN A C 1
ATOM 544 O O . GLN A 1 70 ? 13.012 -9.874 -5.171 1.00 88.25 70 GLN A O 1
ATOM 549 N N . PRO A 1 71 ? 12.165 -11.019 -6.924 1.00 87.50 71 PRO A N 1
ATOM 550 C CA . PRO A 1 71 ? 10.912 -10.283 -6.927 1.00 87.50 71 PRO A CA 1
ATOM 551 C C . PRO A 1 71 ? 10.126 -10.614 -5.657 1.00 87.50 71 PRO A C 1
ATOM 553 O O . PRO A 1 71 ? 10.049 -11.769 -5.235 1.00 87.50 71 PRO A O 1
ATOM 556 N N . GLN A 1 72 ? 9.562 -9.584 -5.036 1.00 88.12 72 GLN A N 1
ATOM 557 C CA . GLN A 1 72 ? 8.690 -9.699 -3.874 1.00 88.12 72 GLN A CA 1
ATOM 558 C C . GLN A 1 72 ? 7.441 -8.868 -4.145 1.00 88.12 72 GLN A C 1
ATOM 560 O O . GLN A 1 72 ? 7.536 -7.676 -4.436 1.00 88.12 72 GLN A O 1
ATOM 565 N N . THR A 1 73 ? 6.273 -9.497 -4.064 1.00 83.12 73 THR A N 1
ATOM 566 C CA . THR A 1 73 ? 4.991 -8.808 -4.213 1.00 83.12 73 THR A CA 1
ATOM 567 C C . THR A 1 73 ? 4.462 -8.441 -2.837 1.00 83.12 73 THR A C 1
ATOM 569 O O . THR A 1 73 ? 4.313 -9.304 -1.974 1.00 83.12 73 THR A O 1
ATOM 572 N N . ILE A 1 74 ? 4.155 -7.161 -2.636 1.00 82.56 74 ILE A N 1
ATOM 573 C CA . ILE A 1 74 ? 3.520 -6.686 -1.407 1.00 82.56 74 ILE A CA 1
ATOM 574 C C . ILE A 1 74 ? 2.007 -6.741 -1.615 1.00 82.56 74 ILE A C 1
ATOM 576 O O . ILE A 1 74 ? 1.452 -5.980 -2.405 1.00 82.56 74 ILE A O 1
ATOM 580 N N . GLY A 1 75 ? 1.358 -7.685 -0.935 1.00 85.44 75 GLY A N 1
ATOM 581 C CA . GLY A 1 75 ? -0.096 -7.834 -0.931 1.00 85.44 75 GLY A CA 1
ATOM 582 C C . GLY A 1 75 ? -0.775 -7.063 0.200 1.00 85.44 75 GLY A C 1
ATOM 583 O O . GLY A 1 75 ? -0.127 -6.405 1.017 1.00 85.44 75 GLY A O 1
ATOM 584 N N . ALA A 1 76 ? -2.102 -7.179 0.259 1.00 91.00 76 ALA A N 1
ATOM 585 C CA . ALA A 1 76 ? -2.855 -6.827 1.458 1.00 91.00 76 ALA A CA 1
ATOM 586 C C . ALA A 1 76 ? -2.392 -7.663 2.662 1.00 91.00 76 ALA A C 1
ATOM 588 O O . ALA A 1 76 ? -1.868 -8.767 2.505 1.00 91.00 76 ALA A O 1
ATOM 589 N N . PHE A 1 77 ? -2.599 -7.131 3.866 1.00 94.00 77 PHE A N 1
ATOM 590 C CA . PHE A 1 77 ? -2.397 -7.906 5.081 1.00 94.00 77 PHE A CA 1
ATOM 591 C C . PHE A 1 77 ? -3.370 -9.085 5.147 1.00 94.00 77 PHE A C 1
ATOM 593 O O . PHE A 1 77 ? -4.498 -9.007 4.662 1.00 94.00 77 PHE A O 1
ATOM 600 N N . ASP A 1 78 ? -2.944 -10.171 5.787 1.00 94.00 78 ASP A N 1
ATOM 601 C CA . ASP A 1 78 ? -3.901 -11.151 6.289 1.00 94.00 78 ASP A CA 1
ATOM 602 C C . ASP A 1 78 ? -4.758 -10.541 7.416 1.00 94.00 78 ASP A C 1
ATOM 604 O O . ASP A 1 78 ? -4.459 -9.469 7.956 1.00 94.00 78 ASP A O 1
ATOM 608 N N . GLU A 1 79 ? -5.863 -11.209 7.751 1.00 93.62 79 GLU A N 1
ATOM 609 C CA . GLU A 1 79 ? -6.819 -10.707 8.743 1.00 93.62 79 GLU A CA 1
ATOM 610 C C . GLU A 1 79 ? -6.153 -10.460 10.105 1.00 93.62 79 GLU A C 1
ATOM 612 O O . GLU A 1 79 ? -6.394 -9.429 10.732 1.00 93.62 79 GLU A O 1
ATOM 617 N N . GLU A 1 80 ? -5.279 -11.365 10.550 1.00 95.06 80 GLU A N 1
ATOM 618 C CA . GLU A 1 80 ? -4.605 -11.249 11.843 1.00 95.06 80 GLU A CA 1
ATOM 619 C C . GLU A 1 80 ? -3.699 -10.010 11.889 1.00 95.06 80 GLU A C 1
ATOM 621 O O . GLU A 1 80 ? -3.790 -9.194 12.812 1.00 95.06 80 GLU A O 1
ATOM 626 N N . THR A 1 81 ? -2.874 -9.817 10.862 1.00 95.62 81 THR A N 1
ATOM 627 C CA . THR A 1 81 ? -1.976 -8.668 10.728 1.00 95.62 81 THR A CA 1
ATOM 628 C C . THR A 1 81 ? -2.767 -7.365 10.621 1.00 95.62 81 THR A C 1
ATOM 630 O O . THR A 1 81 ? -2.386 -6.358 11.228 1.00 95.62 81 THR A O 1
ATOM 633 N N . ALA A 1 82 ? -3.897 -7.369 9.911 1.00 96.06 82 ALA A N 1
ATOM 634 C CA . ALA A 1 82 ? -4.785 -6.217 9.799 1.00 96.06 82 ALA A CA 1
ATOM 635 C C . ALA A 1 82 ? -5.430 -5.848 11.148 1.00 96.06 82 ALA A C 1
ATOM 637 O O . ALA A 1 82 ? -5.414 -4.675 11.534 1.00 96.06 82 ALA A O 1
ATOM 638 N N . VAL A 1 83 ? -5.913 -6.831 11.916 1.00 96.25 83 VAL A N 1
ATOM 639 C CA . VAL A 1 83 ? -6.453 -6.623 13.272 1.00 96.25 83 VAL A CA 1
ATOM 640 C C . VAL A 1 83 ? -5.371 -6.061 14.198 1.00 96.25 83 VAL A C 1
ATOM 642 O O . VAL A 1 83 ? -5.593 -5.066 14.891 1.00 96.25 83 VAL A O 1
ATOM 645 N N . GLN A 1 84 ? -4.163 -6.628 14.169 1.00 96.12 84 GLN A N 1
ATOM 646 C CA . GLN A 1 84 ? -3.030 -6.121 14.946 1.00 96.12 84 GLN A CA 1
ATOM 647 C C . GLN A 1 84 ? -2.617 -4.701 14.533 1.00 96.12 84 GLN A C 1
ATOM 649 O O . GLN A 1 84 ? -2.168 -3.922 15.377 1.00 96.12 84 GLN A O 1
ATOM 654 N N . CYS A 1 85 ? -2.733 -4.352 13.249 1.00 95.44 85 CYS A N 1
ATOM 655 C CA . CYS A 1 85 ? -2.491 -2.998 12.756 1.00 95.44 85 CYS A CA 1
ATOM 656 C C . CYS A 1 85 ? -3.497 -2.011 13.364 1.00 95.44 85 CYS A C 1
ATOM 658 O O . CYS A 1 85 ? -3.086 -1.015 13.961 1.00 95.44 85 CYS A O 1
ATOM 660 N N . LEU A 1 86 ? -4.794 -2.328 13.310 1.00 96.19 86 LEU A N 1
ATOM 661 C CA . LEU A 1 86 ? -5.859 -1.495 13.877 1.00 96.19 86 LEU A CA 1
ATOM 662 C C . LEU A 1 86 ? -5.740 -1.339 15.399 1.00 96.19 86 LEU A C 1
ATOM 664 O O . LEU A 1 86 ? -5.866 -0.229 15.914 1.00 96.19 86 LEU A O 1
ATOM 668 N N . HIS A 1 87 ? -5.419 -2.409 16.131 1.00 95.88 87 HIS A N 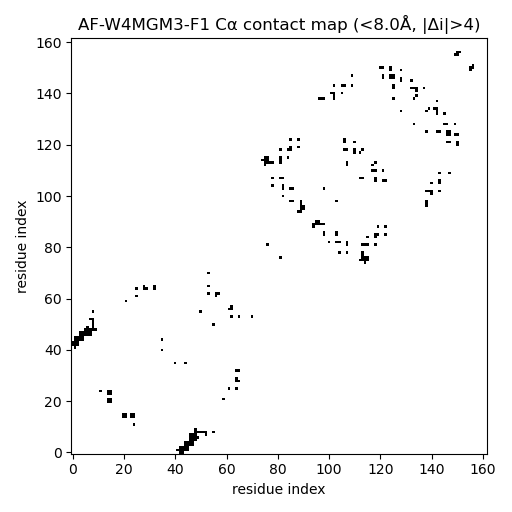1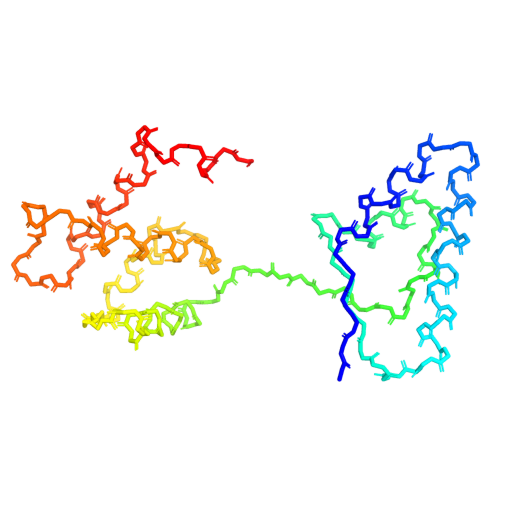
ATOM 669 C CA . HIS A 1 87 ? -5.170 -2.308 17.571 1.00 95.88 87 HIS A CA 1
ATOM 670 C C . HIS A 1 87 ? -3.945 -1.451 17.896 1.00 95.88 87 HIS A C 1
ATOM 672 O O . HIS A 1 87 ? -3.967 -0.704 18.873 1.00 95.88 87 HIS A O 1
ATOM 678 N N . ARG A 1 88 ? -2.876 -1.526 17.095 1.00 95.31 88 ARG A N 1
ATOM 679 C CA . ARG A 1 88 ? -1.708 -0.655 17.281 1.00 95.31 88 ARG A CA 1
ATOM 680 C C . ARG A 1 88 ? -2.057 0.810 17.041 1.00 95.31 88 ARG A C 1
ATOM 682 O O . ARG A 1 88 ? -1.649 1.639 17.845 1.00 95.31 88 ARG A O 1
ATOM 689 N N . LEU A 1 89 ? -2.849 1.117 16.013 1.00 94.81 89 LEU A N 1
ATOM 690 C CA . LEU A 1 89 ? -3.348 2.474 15.766 1.00 94.81 89 LEU A CA 1
ATOM 691 C C . LEU A 1 89 ? -4.188 2.985 16.945 1.00 94.81 89 LEU A C 1
ATOM 693 O O . LEU A 1 89 ? -3.923 4.067 17.464 1.00 94.81 89 LEU A O 1
ATOM 697 N N . ALA A 1 90 ? -5.126 2.168 17.432 1.00 94.19 90 ALA A N 1
ATOM 698 C CA . ALA A 1 90 ? -6.020 2.503 18.542 1.00 94.19 90 ALA A CA 1
ATOM 699 C C . ALA A 1 90 ? -5.302 2.779 19.877 1.00 94.19 90 ALA A C 1
ATOM 701 O O . ALA A 1 90 ? -5.822 3.528 20.704 1.00 94.19 90 ALA A O 1
ATOM 702 N N . ASN A 1 91 ? -4.115 2.193 20.067 1.00 93.38 91 ASN A N 1
ATOM 703 C CA . ASN A 1 91 ? -3.278 2.349 21.260 1.00 93.38 91 ASN A CA 1
ATOM 704 C C . ASN A 1 91 ? -2.066 3.277 21.045 1.00 93.38 91 ASN A C 1
ATOM 706 O O . ASN A 1 91 ? -1.222 3.401 21.933 1.00 93.38 91 ASN A O 1
ATOM 710 N N . SER A 1 92 ? -1.942 3.897 19.868 1.00 90.50 92 SER A N 1
ATOM 711 C CA . SER A 1 92 ? -0.864 4.839 19.561 1.00 90.50 92 SER A CA 1
ATOM 712 C C . SER A 1 92 ? -1.308 6.275 19.820 1.00 90.50 92 SER A C 1
ATOM 714 O O . SER A 1 92 ? -2.405 6.666 19.430 1.00 90.50 92 SER A O 1
ATOM 716 N N . ALA A 1 93 ? -0.453 7.077 20.463 1.00 81.88 93 ALA A N 1
ATOM 717 C CA . ALA A 1 93 ? -0.744 8.488 20.706 1.00 81.88 93 ALA A CA 1
ATOM 718 C C . ALA A 1 93 ? -1.029 9.228 19.378 1.00 81.88 93 ALA A C 1
ATOM 720 O O . ALA A 1 93 ? -0.303 9.008 18.406 1.00 81.88 93 ALA A O 1
ATOM 721 N N . PRO A 1 94 ? -2.043 10.113 19.318 1.00 86.31 94 PRO A N 1
ATOM 722 C CA . PRO A 1 94 ? -2.838 10.656 20.429 1.00 86.31 94 PRO A CA 1
ATOM 723 C C . PRO A 1 94 ? -4.063 9.811 20.825 1.00 86.31 94 PRO A C 1
ATOM 725 O O . PRO A 1 94 ? -4.864 10.245 21.652 1.00 86.31 94 PRO A O 1
ATOM 728 N N . TYR A 1 95 ? -4.248 8.636 20.230 1.00 87.38 95 TYR A N 1
ATOM 729 C CA . TYR A 1 95 ? -5.441 7.824 20.408 1.00 87.38 95 TYR A CA 1
ATOM 730 C C . TYR A 1 95 ? -5.320 6.885 21.611 1.00 87.38 95 TYR A C 1
ATOM 732 O O . TYR A 1 95 ? -4.265 6.336 21.930 1.00 87.38 95 TYR A O 1
ATOM 740 N N . THR A 1 96 ? -6.438 6.697 22.301 1.00 87.25 96 THR A N 1
ATOM 741 C CA . THR A 1 96 ? -6.623 5.626 23.281 1.00 87.25 96 THR A CA 1
ATOM 742 C C . THR A 1 96 ? -8.064 5.172 23.149 1.00 87.25 96 THR A C 1
ATOM 744 O O . THR A 1 96 ? -8.965 5.679 23.815 1.00 87.25 96 THR A O 1
ATOM 747 N N . LEU A 1 97 ? -8.289 4.289 22.182 1.00 89.62 97 LEU A N 1
ATOM 748 C CA . LEU A 1 97 ? -9.612 3.812 21.812 1.00 89.62 97 LEU A CA 1
ATOM 749 C C . LEU A 1 97 ? -9.712 2.321 22.131 1.00 89.62 97 LEU A C 1
ATOM 751 O O . LEU A 1 97 ? -8.902 1.529 21.652 1.00 89.62 97 LEU A O 1
ATOM 755 N N . HIS A 1 98 ? -10.722 1.915 22.903 1.00 90.19 98 HIS A N 1
ATOM 756 C CA . HIS A 1 98 ? -10.977 0.493 23.125 1.00 90.19 98 HIS A CA 1
ATOM 757 C C . HIS A 1 98 ? -11.638 -0.118 21.885 1.00 90.19 98 HIS A C 1
ATOM 759 O O . HIS A 1 98 ? -12.850 -0.283 21.814 1.00 90.19 98 HIS A O 1
ATOM 765 N N . LEU A 1 99 ? -10.820 -0.478 20.901 1.00 93.00 99 LEU A N 1
ATOM 766 C CA . LEU A 1 99 ? -11.262 -1.217 19.726 1.00 93.00 99 LEU A CA 1
ATOM 767 C C . LEU A 1 99 ? -11.348 -2.705 20.079 1.00 93.00 99 LEU A C 1
ATOM 769 O O . LEU A 1 99 ? -10.340 -3.296 20.467 1.00 93.00 99 LEU A O 1
ATOM 773 N N . THR A 1 100 ? -12.530 -3.313 19.992 1.00 94.12 100 THR A N 1
ATOM 774 C CA . THR A 1 100 ? -12.681 -4.769 20.152 1.00 94.12 100 THR A CA 1
ATOM 775 C C . THR A 1 100 ? -12.317 -5.491 18.852 1.00 94.12 100 THR A C 1
ATOM 777 O O . THR A 1 100 ? -12.293 -4.885 17.778 1.00 94.12 100 THR A O 1
ATOM 780 N N . ALA A 1 101 ? -12.040 -6.795 18.934 1.00 92.81 101 ALA A N 1
ATOM 781 C CA . ALA A 1 101 ? -11.725 -7.597 17.751 1.00 92.81 101 ALA A CA 1
ATOM 782 C C . ALA A 1 101 ? -12.880 -7.612 16.734 1.00 92.81 101 ALA A C 1
ATOM 784 O O . ALA A 1 101 ? -12.631 -7.575 15.534 1.00 92.81 101 ALA A O 1
ATOM 785 N N . ASP A 1 102 ? -14.131 -7.610 17.198 1.00 94.75 102 ASP A N 1
ATOM 786 C CA . ASP A 1 102 ? -15.304 -7.632 16.316 1.00 94.75 102 ASP A CA 1
ATOM 787 C C . ASP A 1 102 ? -15.447 -6.328 15.527 1.00 94.75 102 ASP A C 1
ATOM 789 O O . ASP A 1 102 ? -15.692 -6.356 14.324 1.00 94.75 102 ASP A O 1
ATOM 793 N N . VAL A 1 103 ? -15.197 -5.182 16.170 1.00 95.62 103 VAL A N 1
ATOM 794 C CA . VAL A 1 103 ? -15.185 -3.877 15.492 1.00 95.62 103 VAL A CA 1
ATOM 795 C C . VAL A 1 103 ? -14.046 -3.811 14.472 1.00 95.62 103 VAL A C 1
ATOM 797 O O . VAL A 1 103 ? -14.253 -3.363 13.347 1.00 95.62 103 VAL A O 1
ATOM 800 N N . ALA A 1 104 ? -12.854 -4.302 14.828 1.00 95.94 104 ALA A N 1
ATOM 801 C CA . ALA A 1 104 ? -11.717 -4.350 13.911 1.00 95.94 104 ALA A CA 1
ATOM 802 C C . ALA A 1 104 ? -11.992 -5.245 12.689 1.00 95.94 104 ALA A C 1
ATOM 804 O O . ALA A 1 104 ? -11.681 -4.860 11.562 1.00 95.94 104 ALA A O 1
ATOM 805 N N . ARG A 1 105 ? -12.610 -6.415 12.889 1.00 96.12 105 ARG A N 1
ATOM 806 C CA . ARG A 1 105 ? -13.003 -7.311 11.791 1.00 96.12 105 ARG A CA 1
ATOM 807 C C . ARG A 1 105 ? -14.054 -6.690 10.887 1.00 96.12 105 ARG A C 1
ATOM 809 O O . ARG A 1 105 ? -13.906 -6.783 9.674 1.00 96.12 105 ARG A O 1
ATOM 816 N N . GLU A 1 106 ? -15.054 -6.016 11.449 1.00 96.19 106 GLU A N 1
ATOM 817 C CA . GLU A 1 106 ? -16.052 -5.303 10.648 1.00 96.19 106 GLU A CA 1
ATOM 818 C C . GLU A 1 106 ? -15.388 -4.228 9.772 1.00 96.19 106 GLU A C 1
ATOM 820 O O . GLU A 1 106 ? -15.659 -4.142 8.577 1.00 96.19 106 GLU A O 1
ATOM 825 N N . MET A 1 107 ? -14.438 -3.457 10.321 1.00 95.00 107 MET A N 1
ATOM 826 C CA . MET A 1 107 ? -13.665 -2.482 9.536 1.00 95.00 107 MET A CA 1
ATOM 827 C C . MET A 1 107 ? -12.919 -3.146 8.374 1.00 95.00 107 MET A C 1
ATOM 829 O O . MET A 1 107 ? -12.952 -2.641 7.253 1.00 95.00 107 MET A O 1
ATOM 833 N N . ILE A 1 108 ? -12.255 -4.276 8.627 1.00 95.31 108 ILE A N 1
ATOM 834 C CA . ILE A 1 108 ? -11.505 -5.026 7.610 1.00 95.31 108 ILE A CA 1
ATOM 835 C C . ILE A 1 108 ? -12.441 -5.530 6.509 1.00 95.31 108 ILE A C 1
ATOM 837 O O . ILE A 1 108 ? -12.148 -5.345 5.326 1.00 95.31 108 ILE A O 1
ATOM 841 N N . GLN A 1 109 ? -13.581 -6.113 6.884 1.00 94.75 109 GLN A N 1
ATOM 842 C CA . GLN A 1 109 ? -14.590 -6.592 5.939 1.00 94.75 109 GLN A CA 1
ATOM 843 C C . GLN A 1 109 ? -15.133 -5.452 5.078 1.00 94.75 109 GLN A C 1
ATOM 845 O O . GLN A 1 109 ? -15.262 -5.603 3.863 1.00 94.75 109 GLN A O 1
ATOM 850 N N . ARG A 1 110 ? -15.390 -4.288 5.682 1.00 92.94 110 ARG A N 1
ATOM 851 C CA . ARG A 1 110 ? -15.923 -3.126 4.969 1.00 92.94 110 ARG A CA 1
ATOM 852 C C . ARG A 1 110 ? -14.916 -2.489 4.014 1.00 92.94 110 ARG A C 1
ATOM 854 O O . ARG A 1 110 ? -15.310 -2.008 2.953 1.00 92.94 110 ARG A O 1
ATOM 861 N N . VAL A 1 111 ? -13.634 -2.505 4.377 1.00 91.88 111 VAL A N 1
ATOM 862 C CA . VAL A 1 111 ? -12.520 -2.059 3.526 1.00 91.88 111 VAL A CA 1
ATOM 863 C C . VAL A 1 111 ? -12.292 -3.018 2.352 1.00 91.88 111 VAL A C 1
ATOM 865 O O . VAL A 1 111 ? -11.945 -2.571 1.260 1.00 91.88 111 VAL A O 1
ATOM 868 N N . GLY A 1 112 ? -12.473 -4.326 2.551 1.00 90.75 112 GLY A N 1
ATOM 869 C CA . GLY A 1 112 ? -12.352 -5.367 1.523 1.00 90.75 112 GLY A CA 1
ATOM 870 C C . GLY A 1 112 ? -10.913 -5.695 1.098 1.00 90.75 112 GLY A C 1
ATOM 871 O O . GLY A 1 112 ? -10.597 -6.860 0.873 1.00 90.75 112 GLY A O 1
ATOM 872 N N . TRP A 1 113 ? -10.022 -4.700 1.033 1.00 90.38 113 TRP A N 1
ATOM 873 C CA . TRP A 1 113 ? -8.598 -4.870 0.722 1.00 90.38 113 TRP A CA 1
ATOM 874 C C . TRP A 1 113 ? -7.716 -4.259 1.826 1.00 90.38 113 TRP A C 1
ATOM 876 O O . TRP A 1 113 ? -7.422 -3.062 1.786 1.00 90.38 113 TRP A O 1
ATOM 886 N N . PRO A 1 114 ? -7.307 -5.031 2.849 1.00 91.62 114 PRO A N 1
ATOM 887 C CA . PRO A 1 114 ? -6.684 -4.497 4.063 1.00 91.62 114 PRO A CA 1
ATOM 888 C C . PRO A 1 114 ? -5.198 -4.153 3.873 1.00 91.62 114 PRO A C 1
ATOM 890 O O . PRO A 1 114 ? -4.308 -4.727 4.498 1.00 91.62 114 PRO A O 1
ATOM 893 N N . ILE A 1 115 ? -4.906 -3.184 3.009 1.00 92.88 115 ILE A N 1
ATOM 894 C CA . ILE A 1 115 ? -3.594 -2.530 2.976 1.00 92.88 115 ILE A CA 1
ATOM 895 C C . ILE A 1 115 ? -3.506 -1.472 4.085 1.00 92.88 115 ILE A C 1
ATOM 897 O O . ILE A 1 115 ? -4.527 -0.863 4.425 1.00 92.88 115 ILE A O 1
ATOM 901 N N . PRO A 1 116 ? -2.301 -1.186 4.619 1.00 91.50 116 PRO A N 1
ATOM 902 C CA . PRO A 1 116 ? -2.110 -0.224 5.709 1.00 91.50 116 PRO A CA 1
ATOM 903 C C . PRO A 1 116 ? -2.825 1.110 5.495 1.00 91.50 116 PRO A C 1
ATOM 905 O O . PRO A 1 116 ? -3.468 1.622 6.407 1.00 91.50 116 PRO A O 1
ATOM 908 N N . TYR A 1 117 ? -2.747 1.643 4.274 1.00 90.75 117 TYR A N 1
ATOM 909 C CA . TYR A 1 117 ? -3.333 2.930 3.922 1.00 90.75 117 TYR A CA 1
ATOM 910 C C . TYR A 1 117 ? -4.862 2.950 4.089 1.00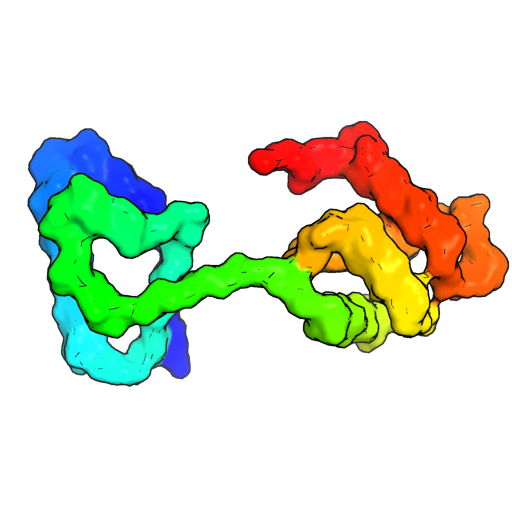 90.75 117 TYR A C 1
ATOM 912 O O . TYR A 1 117 ? -5.401 3.853 4.726 1.00 90.75 117 TYR A O 1
ATOM 920 N N . TYR A 1 118 ? -5.572 1.935 3.585 1.00 92.94 118 TYR A N 1
ATOM 921 C CA . TYR A 1 118 ? -7.033 1.872 3.707 1.00 92.94 118 TYR A CA 1
ATOM 922 C C . TYR A 1 118 ? -7.485 1.605 5.142 1.00 92.94 118 TYR A C 1
ATOM 924 O O . TYR A 1 118 ? -8.477 2.182 5.585 1.00 92.94 118 TYR A O 1
ATOM 932 N N . LEU A 1 119 ? -6.738 0.793 5.895 1.00 94.69 119 LEU A N 1
ATOM 933 C CA . LEU A 1 119 ? -7.013 0.565 7.315 1.00 94.69 119 LEU A CA 1
ATOM 934 C C . LEU A 1 119 ? -6.869 1.856 8.130 1.00 94.69 119 LEU A C 1
ATOM 936 O O . LEU A 1 119 ? -7.725 2.150 8.961 1.00 94.69 119 LEU A O 1
ATOM 940 N N . GLN A 1 120 ? -5.828 2.651 7.865 1.00 94.12 120 GLN A N 1
ATOM 941 C CA . GLN A 1 120 ? -5.629 3.957 8.501 1.00 94.12 120 GLN A CA 1
ATOM 942 C C . GLN A 1 120 ? -6.746 4.937 8.150 1.00 94.12 120 GLN A C 1
ATOM 944 O O . GLN A 1 120 ? -7.263 5.613 9.035 1.00 94.12 120 GLN A O 1
ATOM 949 N N . LEU A 1 121 ? -7.152 4.987 6.881 1.00 93.62 121 LEU A N 1
ATOM 950 C CA . LEU A 1 121 ? -8.229 5.861 6.430 1.00 93.62 121 LEU A CA 1
ATOM 951 C C . LEU A 1 121 ? -9.564 5.503 7.101 1.00 93.62 121 LEU A C 1
ATOM 953 O O . LEU A 1 121 ? -10.235 6.380 7.639 1.00 93.62 121 LEU A O 1
ATOM 957 N N . MET A 1 122 ? -9.908 4.213 7.146 1.00 95.06 122 MET A N 1
ATOM 958 C CA . MET A 1 122 ? -11.091 3.709 7.852 1.00 95.06 122 MET A CA 1
ATOM 959 C C . MET A 1 122 ? -11.035 3.999 9.356 1.00 95.06 122 MET A C 1
ATOM 961 O O . MET A 1 122 ? -12.028 4.420 9.948 1.00 95.06 122 MET A O 1
ATOM 965 N N . PHE A 1 123 ? -9.869 3.816 9.980 1.00 95.31 123 PHE A N 1
ATOM 966 C CA . PHE A 1 123 ? -9.661 4.118 11.394 1.00 95.31 123 PHE A CA 1
ATOM 967 C C . PHE A 1 123 ? -9.830 5.612 11.701 1.00 95.31 123 PHE A C 1
ATOM 969 O O . PHE A 1 123 ? -10.527 5.959 12.652 1.00 95.31 123 PHE A O 1
ATOM 976 N N . HIS A 1 124 ? -9.259 6.502 10.889 1.00 93.44 124 HIS A N 1
ATOM 977 C CA . HIS A 1 124 ? -9.437 7.944 11.068 1.00 93.44 124 HIS A CA 1
ATOM 978 C C . HIS A 1 124 ? -10.894 8.363 10.869 1.00 93.44 124 HIS A C 1
ATOM 980 O O . HIS A 1 124 ? -11.410 9.106 11.699 1.00 93.44 124 HIS A O 1
ATOM 986 N N . ALA A 1 125 ? -11.594 7.816 9.868 1.00 93.38 125 ALA A N 1
ATOM 987 C CA . ALA A 1 125 ? -13.018 8.093 9.667 1.00 93.38 125 ALA A CA 1
ATOM 988 C C . ALA A 1 125 ? -13.866 7.706 10.889 1.00 93.38 125 ALA A C 1
ATOM 990 O O . ALA A 1 125 ? -14.811 8.410 11.242 1.00 93.38 125 ALA A O 1
ATOM 991 N N . LEU A 1 126 ? -13.513 6.600 11.554 1.00 94.69 126 LEU A N 1
ATOM 992 C CA . LEU A 1 126 ? -14.154 6.188 12.799 1.00 94.69 126 LEU A CA 1
ATOM 993 C C . LEU A 1 126 ? -13.868 7.192 13.920 1.00 94.69 126 LEU A C 1
ATOM 995 O O . LEU A 1 126 ? -14.798 7.674 14.557 1.00 94.69 126 LEU A O 1
ATOM 999 N N . VAL A 1 127 ? -12.600 7.551 14.135 1.00 93.25 127 VAL A N 1
ATOM 1000 C CA . VAL A 1 127 ? -12.189 8.480 15.202 1.00 93.25 127 VAL A CA 1
ATOM 1001 C C . VAL A 1 127 ? -12.793 9.879 15.032 1.00 93.25 127 VAL A C 1
ATOM 1003 O O . VAL A 1 127 ? -13.188 10.507 16.020 1.00 93.25 127 VAL A O 1
ATOM 1006 N N . GLU A 1 128 ? -12.887 10.358 13.796 1.00 91.81 128 GLU A N 1
ATOM 1007 C CA . GLU A 1 128 ? -13.421 11.675 13.436 1.00 91.81 128 GLU A CA 1
ATOM 1008 C C . GLU A 1 128 ? -14.953 11.715 13.380 1.00 91.81 128 GLU A C 1
ATOM 1010 O O . GLU A 1 128 ? -15.537 12.789 13.219 1.00 91.81 128 GLU A O 1
ATOM 1015 N N . LEU A 1 129 ? -15.622 10.573 13.570 1.00 92.31 129 LEU A N 1
ATOM 1016 C CA . LEU A 1 129 ? -17.075 10.486 13.529 1.00 92.31 129 LEU A CA 1
ATOM 1017 C C . LEU A 1 129 ? -17.702 11.461 14.546 1.00 92.31 129 LEU A C 1
ATOM 1019 O O . LEU A 1 129 ? -17.328 11.423 15.726 1.00 92.31 129 LEU A O 1
ATOM 1023 N N . PRO A 1 130 ? -18.650 12.334 14.152 1.00 90.94 130 PRO A N 1
ATOM 1024 C CA . PRO A 1 130 ? -19.247 13.309 15.063 1.00 90.94 130 PRO A CA 1
ATOM 1025 C C . PRO A 1 130 ? -19.958 12.639 16.241 1.00 90.94 130 PRO A C 1
ATOM 1027 O O . PRO A 1 130 ? -20.643 11.640 16.054 1.00 90.94 130 PRO A O 1
ATOM 1030 N N . GLN A 1 131 ? -19.887 13.220 17.446 1.00 89.25 131 GLN A N 1
ATOM 1031 C CA . GLN A 1 131 ? -20.501 12.633 18.651 1.00 89.25 131 GLN A CA 1
ATOM 1032 C C . GLN A 1 131 ? -21.999 12.322 18.483 1.00 89.25 131 GLN A C 1
ATOM 1034 O O . GLN A 1 131 ? -22.471 11.322 19.008 1.00 89.25 131 GLN A O 1
ATOM 1039 N N . ALA A 1 132 ? -22.731 13.134 17.712 1.00 90.12 132 ALA A N 1
ATOM 1040 C CA . ALA A 1 132 ? -24.152 12.923 17.422 1.00 90.12 132 ALA A CA 1
ATOM 1041 C C . ALA A 1 132 ? -24.449 11.668 16.576 1.00 90.12 132 ALA A C 1
ATOM 1043 O O . ALA A 1 132 ? -25.590 11.219 16.542 1.00 90.12 132 ALA A O 1
ATOM 1044 N N . GLN A 1 133 ? -23.446 11.128 15.879 1.00 89.00 133 GLN A N 1
ATOM 1045 C CA . GLN A 1 133 ? -23.557 9.925 15.051 1.00 89.00 133 GLN A CA 1
ATOM 1046 C C . GLN A 1 133 ? -22.981 8.682 15.744 1.00 89.00 133 GLN A C 1
ATOM 1048 O O . GLN A 1 133 ? -23.146 7.580 15.231 1.00 89.00 133 GLN A O 1
ATOM 1053 N N . ARG A 1 134 ? -22.310 8.849 16.894 1.00 92.94 134 ARG A N 1
ATOM 1054 C CA . ARG A 1 134 ? -21.715 7.743 17.652 1.00 92.94 134 ARG A CA 1
ATOM 1055 C C . ARG A 1 134 ? -22.787 6.973 18.413 1.00 92.94 134 ARG A C 1
ATOM 1057 O O . ARG A 1 134 ? -23.696 7.558 19.005 1.00 92.94 134 ARG A O 1
ATOM 1064 N N . SER A 1 135 ? -22.626 5.661 18.469 1.00 91.31 135 SER A N 1
ATOM 1065 C CA . SER A 1 135 ? -23.379 4.785 19.353 1.00 91.31 135 SER A CA 1
ATOM 1066 C C . SER A 1 135 ? -23.063 5.064 20.831 1.00 91.31 135 SER A C 1
ATOM 1068 O O . SER A 1 135 ? -22.049 5.670 21.183 1.00 91.31 135 SER A O 1
ATOM 1070 N N . GLN A 1 136 ? -23.931 4.594 21.734 1.00 89.44 136 GLN A N 1
ATOM 1071 C CA . GLN A 1 136 ? -23.714 4.737 23.182 1.00 89.44 136 GLN A CA 1
ATOM 1072 C C . GLN A 1 136 ? -22.482 3.968 23.683 1.00 89.44 136 GLN A C 1
ATOM 1074 O O . GLN A 1 136 ? -21.876 4.362 24.675 1.00 89.44 136 GLN A O 1
ATOM 1079 N N . SER A 1 137 ? -22.109 2.883 23.000 1.00 90.25 137 SER A N 1
ATOM 1080 C CA . SER A 1 137 ? -20.982 2.011 23.353 1.00 90.25 137 SER A CA 1
ATOM 1081 C C . SER A 1 137 ? -19.785 2.227 22.427 1.00 90.25 137 SER A C 1
ATOM 1083 O O . SER A 1 137 ? -19.077 1.279 22.104 1.00 90.25 137 SER A O 1
ATOM 1085 N N . TYR A 1 138 ? -19.582 3.465 21.975 1.00 91.06 138 TYR A N 1
ATOM 1086 C CA . TYR A 1 138 ? -18.558 3.801 20.995 1.00 91.06 138 TYR A CA 1
ATOM 1087 C C . TYR A 1 138 ? -17.133 3.407 21.455 1.00 91.06 138 TYR A C 1
ATOM 1089 O O . TYR A 1 138 ? -16.734 3.765 22.569 1.00 91.06 138 TYR A O 1
ATOM 1097 N N . PRO A 1 139 ? -16.325 2.767 20.586 1.00 92.81 139 PRO A N 1
ATOM 1098 C CA . PRO A 1 139 ? -16.676 2.315 19.238 1.00 92.81 139 PRO A CA 1
ATOM 1099 C C . PRO A 1 139 ? -17.392 0.951 19.254 1.00 92.81 139 PRO A C 1
ATOM 1101 O O . PRO A 1 139 ? -16.964 0.020 19.936 1.00 92.81 139 PRO A O 1
ATOM 1104 N N . ALA A 1 140 ? -18.432 0.806 18.435 1.00 94.25 140 ALA A N 1
ATOM 1105 C CA . ALA A 1 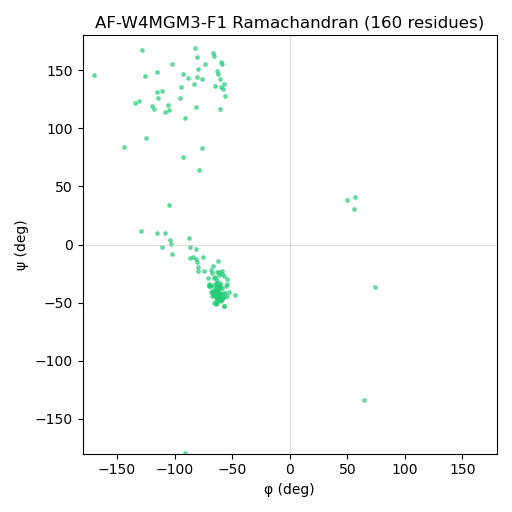140 ? -19.156 -0.444 18.212 1.00 94.25 140 ALA A CA 1
ATOM 1106 C C . ALA A 1 140 ? -19.281 -0.766 16.713 1.00 94.25 140 ALA A C 1
ATOM 1108 O O . ALA A 1 140 ? -19.061 0.083 15.853 1.00 94.25 140 ALA A O 1
ATOM 1109 N N . VAL A 1 141 ? -19.689 -1.998 16.388 1.00 93.50 141 VAL A N 1
ATOM 1110 C CA . VAL A 1 141 ? -19.882 -2.468 14.997 1.00 93.50 141 VAL A CA 1
ATOM 1111 C C . VAL A 1 141 ? -20.851 -1.555 14.230 1.00 93.50 141 VAL A C 1
ATOM 1113 O O . VAL A 1 141 ? -20.631 -1.249 13.063 1.00 93.50 141 VAL A O 1
ATOM 1116 N N . ALA A 1 142 ? -21.877 -1.034 14.909 1.00 92.62 142 ALA A N 1
ATOM 1117 C CA . ALA A 1 142 ? -22.849 -0.111 14.324 1.00 92.62 142 ALA A CA 1
ATOM 1118 C C . ALA A 1 142 ? -22.243 1.229 13.851 1.00 92.62 142 ALA A C 1
ATOM 1120 O O . ALA A 1 142 ? -22.813 1.870 12.971 1.00 92.62 142 ALA A O 1
ATOM 1121 N N . ASP A 1 143 ? -21.097 1.646 14.402 1.00 93.44 143 ASP A N 1
ATOM 1122 C CA . ASP A 1 143 ? -20.427 2.900 14.033 1.00 93.44 143 ASP A CA 1
ATOM 1123 C C . ASP A 1 143 ? -19.629 2.773 12.723 1.00 93.44 143 ASP A C 1
ATOM 1125 O O . ASP A 1 143 ? -19.323 3.779 12.079 1.00 93.44 143 ASP A O 1
ATOM 1129 N N . ILE A 1 144 ? -19.307 1.543 12.302 1.00 94.06 144 ILE A N 1
ATOM 1130 C CA . ILE A 1 144 ? -18.446 1.288 11.141 1.00 94.06 144 ILE A CA 1
ATOM 1131 C C . ILE A 1 144 ? -19.107 1.730 9.842 1.00 94.06 144 ILE A C 1
ATOM 1133 O O . ILE A 1 144 ? -18.448 2.354 9.011 1.00 94.06 144 ILE A O 1
ATOM 1137 N N . GLU A 1 145 ? -20.407 1.482 9.674 1.00 91.00 145 GLU A N 1
ATOM 1138 C CA . GLU A 1 145 ? -21.113 1.913 8.465 1.00 91.00 145 GLU A CA 1
ATOM 1139 C C . GLU A 1 145 ? -21.133 3.442 8.350 1.00 91.00 145 GLU A C 1
ATOM 1141 O O . GLU A 1 145 ? -20.848 3.987 7.286 1.00 91.00 145 GLU A O 1
ATOM 1146 N N . ALA A 1 146 ? -21.399 4.153 9.447 1.00 91.00 146 ALA A N 1
ATOM 1147 C CA . ALA A 1 146 ? -21.419 5.615 9.448 1.00 91.00 146 ALA A CA 1
ATOM 1148 C C . ALA A 1 146 ? -20.026 6.211 9.153 1.00 91.00 146 ALA A C 1
ATOM 1150 O O . ALA A 1 146 ? -19.892 7.149 8.359 1.00 91.00 146 ALA A O 1
ATOM 1151 N N . ALA A 1 147 ? -18.974 5.620 9.725 1.00 92.69 147 ALA A N 1
ATOM 1152 C CA . ALA A 1 147 ? -17.592 5.991 9.439 1.00 92.69 147 ALA A CA 1
ATOM 1153 C C . ALA A 1 147 ? -17.229 5.735 7.968 1.00 92.69 147 ALA A C 1
ATOM 1155 O O . ALA A 1 147 ? -16.661 6.601 7.301 1.00 92.69 147 ALA A O 1
ATOM 1156 N N . TYR A 1 148 ? -17.637 4.590 7.423 1.00 90.75 148 TYR A N 1
ATOM 1157 C CA . TYR A 1 148 ? -17.402 4.240 6.027 1.00 90.75 148 TYR A CA 1
ATOM 1158 C C . TYR A 1 148 ? -18.125 5.190 5.061 1.00 90.75 148 TYR A C 1
ATOM 1160 O O . TYR A 1 148 ? -17.534 5.663 4.091 1.00 90.75 148 TYR A O 1
ATOM 1168 N N . GLN A 1 149 ? -19.379 5.553 5.340 1.00 88.81 149 GLN A N 1
ATOM 1169 C CA . GLN A 1 149 ? -20.121 6.513 4.513 1.00 88.81 149 GLN A CA 1
ATOM 1170 C C . GLN A 1 149 ? -19.475 7.906 4.503 1.00 88.81 149 GLN A C 1
ATOM 1172 O O . GLN A 1 149 ? -19.513 8.601 3.486 1.00 88.81 149 GLN A O 1
ATOM 1177 N N . THR A 1 150 ? -18.808 8.298 5.591 1.00 86.00 150 THR A N 1
ATOM 1178 C CA . THR A 1 150 ? -18.056 9.562 5.661 1.00 86.00 150 THR A CA 1
ATOM 1179 C C . THR A 1 150 ? -16.881 9.588 4.671 1.00 86.00 150 THR A C 1
ATOM 1181 O O . THR A 1 150 ? -16.597 10.633 4.075 1.00 86.00 150 THR A O 1
ATOM 1184 N N . LEU A 1 151 ? -16.253 8.434 4.413 1.00 84.44 151 LEU A N 1
ATOM 1185 C CA . LEU A 1 151 ? -15.196 8.283 3.403 1.00 84.44 151 LEU A CA 1
ATOM 1186 C C . LEU A 1 151 ? -15.713 8.369 1.963 1.00 84.44 151 LEU A C 1
ATOM 1188 O O . LEU A 1 151 ? -14.987 8.805 1.072 1.00 84.44 151 LEU A O 1
ATOM 1192 N N . LEU A 1 152 ? -16.965 7.980 1.718 1.00 79.75 152 LEU A N 1
ATOM 1193 C CA . LEU A 1 152 ? -17.596 8.071 0.395 1.00 79.75 152 LEU A CA 1
ATOM 1194 C C . LEU A 1 152 ? -18.197 9.454 0.102 1.00 79.75 152 LEU A C 1
ATOM 1196 O O . LEU A 1 152 ? -18.589 9.748 -1.037 1.00 79.75 152 LEU A O 1
ATOM 1200 N N . GLY A 1 153 ? -18.268 10.306 1.126 1.00 74.62 153 GLY A N 1
ATOM 1201 C CA . GLY A 1 153 ? -18.759 11.670 1.030 1.00 74.62 153 GLY A CA 1
ATOM 1202 C C . GLY A 1 153 ? -17.948 12.534 0.050 1.00 74.62 153 GLY A C 1
ATOM 1203 O O . GLY A 1 153 ? -16.774 12.269 -0.220 1.00 74.62 153 GLY A O 1
ATO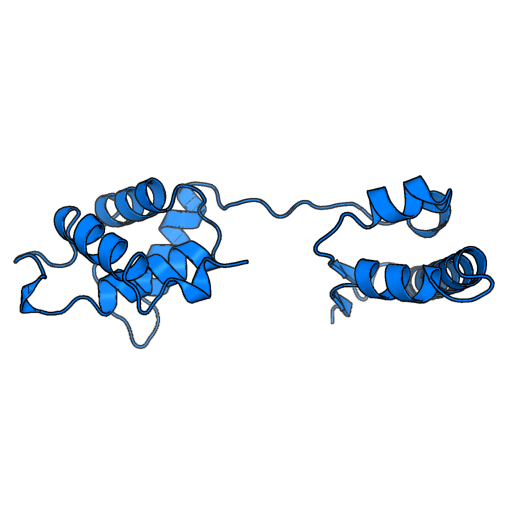M 1204 N N . PRO A 1 154 ? -18.546 13.616 -0.480 1.00 60.12 154 PRO A N 1
ATOM 1205 C CA . PRO A 1 154 ? -17.944 14.452 -1.524 1.00 60.12 154 PRO A CA 1
ATOM 1206 C C . PRO A 1 154 ? -16.592 15.072 -1.134 1.00 60.12 154 PRO A C 1
ATOM 1208 O O . PRO A 1 154 ? -15.798 15.373 -2.020 1.00 60.12 154 PRO A O 1
ATOM 1211 N N . HIS A 1 155 ? -16.306 15.211 0.164 1.00 56.84 155 HIS A N 1
ATOM 1212 C CA . HIS A 1 155 ? -15.040 15.742 0.677 1.00 56.84 155 HIS A CA 1
ATOM 1213 C C . HIS A 1 155 ? -13.854 14.763 0.577 1.00 56.84 155 HIS A C 1
ATOM 1215 O O . HIS A 1 155 ? -12.720 15.223 0.514 1.00 56.84 155 HIS A O 1
ATOM 1221 N N . HIS A 1 156 ? -14.094 13.447 0.505 1.00 55.78 156 HIS A N 1
ATOM 1222 C CA . HIS A 1 156 ? -13.041 12.416 0.497 1.00 55.78 156 HIS A CA 1
ATOM 1223 C C . HIS A 1 156 ? -12.893 11.682 -0.847 1.00 55.78 156 HIS A C 1
ATOM 1225 O O . HIS A 1 156 ? -11.975 10.880 -1.018 1.00 55.78 156 HIS A O 1
ATOM 1231 N N . ARG A 1 157 ? -13.731 11.995 -1.849 1.00 51.53 157 ARG A N 1
ATOM 1232 C CA . ARG A 1 157 ? -13.663 11.388 -3.194 1.00 51.53 157 ARG A CA 1
ATOM 1233 C C . ARG A 1 157 ? -12.321 11.589 -3.909 1.00 51.53 157 ARG A C 1
ATOM 1235 O O . ARG A 1 157 ? -11.966 10.766 -4.744 1.00 51.53 157 ARG A O 1
ATOM 1242 N N . SER A 1 158 ? -11.563 12.634 -3.578 1.00 50.53 158 SER A N 1
ATOM 1243 C CA . SER A 1 158 ? -10.216 12.864 -4.120 1.00 50.53 158 SER A CA 1
ATOM 1244 C C . SER A 1 158 ? -9.181 11.835 -3.649 1.00 50.53 158 SER A C 1
ATOM 1246 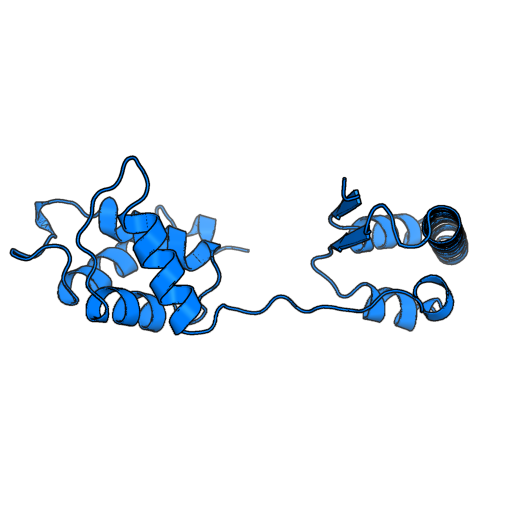O O . SER A 1 158 ? -8.204 11.610 -4.353 1.00 50.53 158 SER A O 1
ATOM 1248 N N . HIS A 1 159 ? -9.386 11.181 -2.499 1.00 47.81 159 HIS A N 1
ATOM 1249 C CA . HIS A 1 159 ? -8.446 10.188 -1.963 1.00 47.81 159 HIS A CA 1
ATOM 1250 C C . HIS A 1 159 ? -8.567 8.811 -2.629 1.00 47.81 159 HIS A C 1
ATOM 1252 O O . HIS A 1 159 ? -7.602 8.053 -2.642 1.00 47.81 159 HIS A O 1
ATOM 1258 N N . PHE A 1 160 ? -9.722 8.510 -3.230 1.00 48.03 160 PHE A N 1
ATOM 1259 C CA . PHE A 1 160 ? -9.986 7.249 -3.934 1.00 48.03 160 PHE A CA 1
ATOM 1260 C C . PHE A 1 160 ? -9.939 7.375 -5.464 1.00 48.03 160 PHE A C 1
ATOM 1262 O O . PHE A 1 160 ? -10.155 6.391 -6.164 1.00 48.03 160 PHE A O 1
ATOM 1269 N N . ALA A 1 161 ? -9.671 8.572 -5.990 1.00 35.38 161 ALA A N 1
ATOM 1270 C CA . ALA A 1 161 ? -9.488 8.809 -7.417 1.00 35.38 161 ALA A CA 1
ATOM 1271 C C . ALA A 1 161 ? -7.998 8.703 -7.782 1.00 35.38 161 ALA A C 1
ATOM 1273 O O . ALA A 1 161 ? -7.337 9.724 -7.957 1.00 35.38 161 ALA A O 1
ATOM 1274 N N . HIS A 1 162 ? -7.473 7.479 -7.848 1.00 36.09 162 HIS A N 1
ATOM 1275 C CA . HIS A 1 162 ? -6.206 7.160 -8.515 1.00 36.09 162 HIS A CA 1
ATOM 1276 C C . HIS A 1 162 ? -6.403 5.917 -9.379 1.00 36.09 162 HIS A C 1
ATOM 1278 O O . HIS A 1 162 ? -6.830 4.885 -8.815 1.00 36.09 162 HIS A O 1
#

Solvent-accessible surface area (backbone atoms only — not comparable to full-atom values): 9551 Å² total; per-residue (Å²): 120,72,49,75,44,74,44,48,48,62,54,43,54,58,44,44,74,42,89,65,8,67,61,52,40,48,54,51,38,45,52,52,38,52,52,46,62,74,46,53,80,55,56,47,77,45,81,40,47,97,52,62,57,66,63,55,28,51,77,68,77,42,47,82,50,50,69,88,62,77,93,78,85,88,72,57,50,54,71,67,58,38,42,55,48,52,52,49,55,28,64,32,87,98,42,81,50,78,72,48,72,68,38,44,49,51,48,42,62,73,63,70,58,41,31,73,68,56,50,51,51,52,49,48,32,46,72,66,48,54,75,91,73,51,56,96,69,63,70,42,62,81,36,48,61,61,17,53,51,57,53,70,31,86,91,36,48,73,80,72,68,123

Secondary structure (DSSP, 8-state):
--EEE-SHHHHHHHHHTSTTHHHHHHHHHHHHHHHHHHHTTSS-EEE--SS-HHHHHHHTT-GGGSTT-------PPPHHHHHHHHHHHHTSTT------HHHHHHHHHHHSS--HHHHHHHHHHHHT--GGGS-TTSS-HHHHHHHHHHHHSTTTTTTS--

pLDDT: mean 88.28, std 10.59, range [35.38, 96.25]

Organism: NCBI:txid1429439